Protein AF-A0A2V5ULE4-F1 (afdb_monomer_lite)

Secondary structure (DSSP, 8-state):
--------S---TTHHHHHHHHTT---S-----EETTEE-TTPPTT---PPPHHHHHHHHHHHHHHHS---S--PPP-----------

Structure (mmCIF, N/CA/C/O backbone):
data_AF-A0A2V5ULE4-F1
#
_entry.id   AF-A0A2V5ULE4-F1
#
loop_
_atom_site.group_PDB
_atom_site.id
_atom_site.type_symbol
_atom_site.label_atom_id
_atom_site.label_alt_id
_atom_site.label_comp_id
_atom_site.label_asym_id
_atom_site.label_entity_id
_atom_site.label_seq_id
_atom_site.pdbx_PDB_ins_code
_atom_site.Cartn_x
_atom_site.Cartn_y
_atom_site.Cartn_z
_atom_site.occupancy
_atom_site.B_iso_or_equiv
_atom_site.auth_seq_id
_atom_site.auth_comp_id
_atom_site.auth_asym_id
_atom_site.auth_atom_id
_atom_site.pdbx_PDB_model_num
ATOM 1 N N . PRO A 1 1 ? -17.825 9.964 8.210 1.00 56.88 1 PRO A N 1
ATOM 2 C CA . PRO A 1 1 ? -16.891 9.541 7.136 1.00 56.88 1 PRO A CA 1
ATOM 3 C C . PRO A 1 1 ? -16.377 8.103 7.347 1.00 56.88 1 PRO A C 1
ATOM 5 O O . PRO A 1 1 ? -15.723 7.829 8.343 1.00 56.88 1 PRO A O 1
ATOM 8 N N . THR A 1 2 ? -16.699 7.177 6.439 1.00 80.31 2 THR A N 1
ATOM 9 C CA . THR A 1 2 ? -16.416 5.729 6.577 1.00 80.31 2 THR A CA 1
ATOM 10 C C . THR A 1 2 ? -15.167 5.246 5.830 1.00 80.31 2 THR A C 1
ATOM 12 O O . THR A 1 2 ? -14.782 4.087 5.969 1.00 80.31 2 THR A O 1
ATOM 15 N N . HIS A 1 3 ? -14.505 6.117 5.061 1.00 83.81 3 HIS A N 1
ATOM 16 C CA . HIS A 1 3 ? -13.302 5.785 4.293 1.00 83.81 3 HIS A CA 1
ATOM 17 C C . HIS A 1 3 ? -12.156 6.746 4.611 1.00 83.81 3 HIS A C 1
ATOM 19 O O . HIS A 1 3 ? -12.343 7.962 4.630 1.00 83.81 3 HIS A O 1
ATOM 25 N N . LEU A 1 4 ? -10.960 6.191 4.815 1.00 87.38 4 LEU A N 1
ATOM 26 C CA . LEU A 1 4 ? -9.735 6.934 5.104 1.00 87.38 4 LEU A CA 1
ATOM 27 C C . LEU A 1 4 ? -8.631 6.534 4.123 1.00 87.38 4 LEU A C 1
ATOM 29 O O . LEU A 1 4 ? -8.508 5.369 3.741 1.00 87.38 4 LEU A O 1
ATOM 33 N N . ARG A 1 5 ? -7.809 7.508 3.725 1.00 88.31 5 ARG A N 1
ATOM 34 C CA . ARG A 1 5 ? -6.605 7.291 2.915 1.00 88.31 5 ARG A CA 1
ATOM 35 C C . ARG A 1 5 ? -5.389 7.583 3.779 1.00 88.31 5 ARG A C 1
ATOM 37 O O . ARG A 1 5 ? -5.246 8.694 4.274 1.00 88.31 5 ARG A O 1
ATOM 44 N N . VAL A 1 6 ? -4.520 6.590 3.933 1.00 86.56 6 VAL A N 1
ATOM 45 C CA . VAL A 1 6 ? -3.295 6.689 4.735 1.00 86.56 6 VAL A CA 1
ATOM 46 C C . VAL A 1 6 ? -2.101 6.382 3.840 1.00 86.56 6 VAL A C 1
ATOM 48 O O . VAL A 1 6 ? -2.151 5.450 3.036 1.00 86.56 6 VAL A O 1
ATOM 51 N N . ILE A 1 7 ? -1.039 7.177 3.963 1.00 87.69 7 ILE A N 1
ATOM 52 C CA . ILE A 1 7 ? 0.233 6.961 3.271 1.00 87.69 7 ILE A CA 1
ATOM 53 C C . ILE A 1 7 ? 1.259 6.591 4.333 1.00 87.69 7 ILE A C 1
ATOM 55 O O . ILE A 1 7 ? 1.483 7.350 5.271 1.00 87.69 7 ILE A O 1
ATOM 59 N N . LEU A 1 8 ? 1.878 5.425 4.176 1.00 86.75 8 LEU A N 1
ATOM 60 C CA . LEU A 1 8 ? 2.947 4.952 5.045 1.00 86.75 8 LEU A CA 1
ATOM 61 C C . LEU A 1 8 ? 4.235 4.839 4.238 1.00 86.75 8 LEU A C 1
ATOM 63 O O . LEU A 1 8 ? 4.212 4.445 3.073 1.00 86.75 8 LEU A O 1
ATOM 67 N N . ARG A 1 9 ? 5.353 5.174 4.881 1.00 85.69 9 ARG A N 1
ATOM 68 C CA . ARG A 1 9 ? 6.704 4.905 4.365 1.00 85.69 9 ARG A CA 1
ATOM 69 C C . ARG A 1 9 ? 7.308 3.627 4.948 1.00 85.69 9 ARG A C 1
ATOM 71 O O . ARG A 1 9 ? 8.245 3.084 4.384 1.00 85.69 9 ARG A O 1
ATOM 78 N N . GLN A 1 10 ? 6.765 3.161 6.070 1.00 83.31 10 GLN A N 1
ATOM 79 C CA . GLN A 1 10 ? 7.204 1.965 6.783 1.00 83.31 10 GLN A CA 1
ATOM 80 C C . GLN A 1 10 ? 6.284 0.779 6.474 1.00 83.31 10 GLN A C 1
ATOM 82 O O . GLN A 1 10 ? 5.117 0.960 6.119 1.00 83.31 10 GLN A O 1
ATOM 87 N N . GLY A 1 11 ? 6.815 -0.436 6.627 1.00 84.31 11 GLY A N 1
ATOM 88 C CA . GLY A 1 11 ? 6.112 -1.693 6.366 1.00 84.31 11 GLY A CA 1
ATOM 89 C C . GLY A 1 11 ? 6.053 -2.612 7.585 1.00 84.31 11 GLY A C 1
ATOM 90 O O . GLY A 1 11 ? 6.516 -3.743 7.503 1.00 84.31 11 GLY A O 1
ATOM 91 N N . ILE A 1 12 ? 5.512 -2.148 8.718 1.00 90.06 12 ILE A N 1
ATOM 92 C CA . ILE A 1 12 ? 5.404 -2.972 9.937 1.00 90.06 12 ILE A CA 1
ATOM 93 C C . ILE A 1 12 ? 4.179 -3.905 9.859 1.00 90.06 12 ILE A C 1
ATOM 95 O O . ILE A 1 12 ? 3.093 -3.519 9.407 1.00 90.06 12 ILE A O 1
ATOM 99 N N . ASN A 1 13 ? 4.322 -5.142 10.351 1.00 90.44 13 ASN A N 1
ATOM 100 C CA . ASN A 1 13 ? 3.259 -6.149 10.353 1.00 90.44 13 ASN A CA 1
ATOM 101 C C . ASN A 1 13 ? 1.985 -5.657 11.059 1.00 90.44 13 ASN A C 1
ATOM 103 O O . ASN A 1 13 ? 1.948 -5.439 12.276 1.00 90.44 13 ASN A O 1
ATOM 107 N N . ARG A 1 14 ? 0.902 -5.551 10.276 1.00 90.44 14 ARG A N 1
ATOM 108 C CA . ARG A 1 14 ? -0.430 -5.090 10.707 1.00 90.44 14 ARG A CA 1
ATOM 109 C C . ARG A 1 14 ? -0.453 -3.662 11.283 1.00 90.44 14 ARG A C 1
ATOM 111 O O . ARG A 1 14 ? -1.403 -3.344 11.991 1.00 90.44 14 ARG A O 1
ATOM 118 N N . GLN A 1 15 ? 0.513 -2.797 10.950 1.00 90.81 15 GLN A N 1
ATOM 119 C CA . GLN A 1 15 ? 0.637 -1.432 11.498 1.00 90.81 15 GLN A CA 1
ATOM 120 C C . GLN A 1 15 ? -0.678 -0.647 11.473 1.00 90.81 15 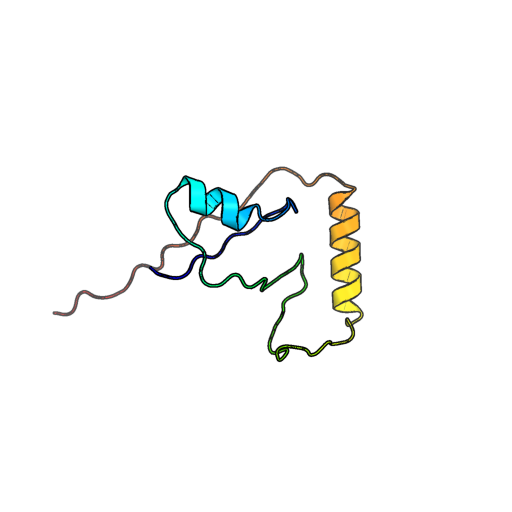GLN A C 1
ATOM 122 O O . GLN A 1 15 ? -1.146 -0.205 12.513 1.00 90.81 15 GLN A O 1
ATOM 127 N N . ILE A 1 16 ? -1.327 -0.565 10.306 1.00 89.19 16 ILE A N 1
ATOM 128 C CA . ILE A 1 16 ? -2.597 0.162 10.137 1.00 89.19 16 ILE A CA 1
ATOM 129 C C . ILE A 1 16 ? -3.678 -0.379 11.079 1.00 89.19 16 ILE A C 1
ATOM 131 O O . ILE A 1 16 ? -4.393 0.388 11.713 1.00 89.19 16 ILE A O 1
ATOM 135 N N . ARG A 1 17 ? -3.797 -1.706 11.193 1.00 90.62 17 ARG A N 1
ATOM 136 C CA . ARG A 1 17 ? -4.815 -2.330 12.048 1.00 90.62 17 ARG A CA 1
ATOM 137 C C . ARG A 1 17 ? -4.537 -2.077 13.529 1.00 90.62 17 ARG A C 1
ATOM 139 O O . ARG A 1 17 ? -5.490 -1.865 14.261 1.00 90.62 17 ARG A O 1
ATOM 146 N N . ARG A 1 18 ? -3.267 -2.081 13.948 1.00 90.94 18 ARG A N 1
ATOM 147 C CA . ARG A 1 18 ? -2.868 -1.770 15.332 1.00 90.94 18 ARG A CA 1
ATOM 148 C C . ARG A 1 18 ? -3.138 -0.303 15.669 1.00 90.94 18 ARG A C 1
ATOM 150 O O . ARG A 1 18 ? -3.842 -0.042 16.631 1.00 90.94 18 ARG A O 1
ATOM 157 N N . MET A 1 19 ? -2.703 0.621 14.807 1.00 90.75 19 MET A N 1
ATOM 158 C CA . MET A 1 19 ? -2.933 2.061 14.983 1.00 90.75 19 MET A CA 1
ATOM 159 C C . MET A 1 19 ? -4.419 2.396 15.137 1.00 90.75 19 MET A C 1
ATOM 161 O O . MET A 1 19 ? -4.793 3.137 16.033 1.00 90.75 19 MET A O 1
ATOM 165 N N . PHE A 1 20 ? -5.285 1.852 14.274 1.00 89.94 20 PHE A N 1
ATOM 166 C CA . PHE A 1 20 ? -6.721 2.125 14.380 1.00 89.94 20 PHE A CA 1
ATOM 167 C C . PHE A 1 20 ? -7.373 1.432 15.578 1.00 89.94 20 PHE A C 1
ATOM 169 O O . PHE A 1 20 ? -8.272 2.016 16.175 1.00 89.94 20 PHE A O 1
ATOM 176 N N . HIS A 1 21 ? -6.902 0.243 15.961 1.00 91.19 21 HIS A N 1
ATOM 177 C CA . HIS A 1 21 ? -7.412 -0.458 17.137 1.00 91.19 21 HIS A CA 1
ATOM 178 C C . HIS A 1 21 ? -7.141 0.315 18.432 1.00 91.19 21 HIS A C 1
ATOM 180 O O . HIS A 1 21 ? -8.041 0.435 19.255 1.00 91.19 21 HIS A O 1
ATOM 186 N N . GLU A 1 22 ? -5.953 0.910 18.573 1.00 91.00 22 GLU A N 1
ATOM 187 C CA . GLU A 1 22 ? -5.605 1.770 19.716 1.00 91.00 22 GLU A CA 1
ATOM 188 C C . GLU A 1 22 ? -6.507 3.011 19.822 1.00 91.00 22 GLU A C 1
ATOM 190 O O . GLU A 1 22 ? -6.784 3.486 20.917 1.00 91.00 22 GLU A O 1
ATOM 195 N N . ILE A 1 23 ? -7.022 3.506 18.692 1.00 90.19 23 ILE A N 1
ATOM 196 C CA . ILE A 1 23 ? -7.950 4.649 18.633 1.00 90.19 23 ILE A CA 1
ATOM 197 C C . ILE A 1 23 ? -9.420 4.185 18.800 1.00 90.19 23 ILE A C 1
ATOM 199 O O . ILE A 1 23 ? -10.343 4.994 18.781 1.00 90.19 23 ILE A O 1
ATOM 203 N N . GLY A 1 24 ? -9.671 2.881 18.968 1.00 90.56 24 GLY A N 1
ATOM 204 C CA . GLY A 1 24 ? -11.016 2.318 19.134 1.00 90.56 24 GLY A CA 1
ATOM 205 C C . GLY A 1 24 ? -11.772 2.066 17.825 1.00 90.56 24 GLY A C 1
ATOM 206 O O . GLY A 1 24 ? -12.987 1.887 17.839 1.00 90.56 24 GLY A O 1
ATOM 207 N N . TYR A 1 25 ? -11.077 2.033 16.683 1.00 88.38 25 TYR A N 1
ATOM 208 C CA . TYR A 1 25 ? -11.670 1.761 15.372 1.00 88.38 25 TYR A CA 1
ATOM 209 C C . TYR A 1 25 ? -11.270 0.390 14.822 1.00 88.38 25 TYR A C 1
ATOM 211 O O . TYR A 1 25 ? -10.096 0.020 14.771 1.00 88.38 25 TYR A O 1
ATOM 219 N N . GLU A 1 26 ? -12.251 -0.344 14.294 1.00 88.81 26 GLU A N 1
ATOM 220 C CA . GLU A 1 26 ? -12.009 -1.613 13.610 1.00 88.81 26 GLU A CA 1
ATOM 221 C C . GLU A 1 26 ? -11.920 -1.439 12.085 1.00 88.81 26 GLU A C 1
ATOM 223 O O . GLU A 1 26 ? -12.838 -0.959 11.413 1.00 88.81 26 GLU A O 1
ATOM 228 N N . VAL A 1 27 ? -10.805 -1.885 11.499 1.00 88.62 27 VAL A N 1
ATOM 229 C CA . VAL A 1 27 ? -10.596 -1.839 10.046 1.00 88.62 27 VAL A CA 1
ATOM 230 C C . VAL A 1 27 ? -11.307 -3.015 9.367 1.00 88.62 27 VAL A C 1
ATOM 232 O O . VAL A 1 27 ? -10.740 -4.103 9.237 1.00 88.62 27 VAL A O 1
ATOM 235 N N . LYS A 1 28 ? -12.521 -2.785 8.854 1.00 89.88 28 LYS A N 1
ATOM 236 C CA . LYS A 1 28 ? -13.284 -3.799 8.097 1.00 89.88 28 LYS A CA 1
ATOM 237 C C . LYS A 1 28 ? -12.636 -4.156 6.756 1.00 89.88 28 LYS A C 1
ATOM 239 O O . LYS A 1 28 ? -12.513 -5.326 6.408 1.00 89.88 28 LYS A O 1
ATOM 244 N N . ARG A 1 29 ? -12.169 -3.152 6.005 1.00 89.38 29 ARG A N 1
ATOM 245 C CA . ARG A 1 29 ? -11.557 -3.332 4.679 1.00 89.38 29 ARG A CA 1
ATOM 246 C C . ARG A 1 29 ? -10.278 -2.515 4.563 1.00 89.38 29 ARG A C 1
ATOM 248 O O . ARG A 1 29 ? -10.289 -1.309 4.779 1.00 89.38 29 ARG A O 1
ATOM 255 N N . LEU A 1 30 ? -9.188 -3.177 4.183 1.00 90.88 30 LEU A N 1
ATOM 256 C CA . LEU A 1 30 ? -7.901 -2.541 3.911 1.00 90.88 30 LEU A CA 1
ATOM 257 C C . LEU A 1 30 ? -7.474 -2.884 2.486 1.00 90.88 30 LEU A C 1
ATOM 259 O O . LEU A 1 30 ? -7.294 -4.055 2.166 1.00 90.88 30 LEU A O 1
ATOM 263 N N . VAL A 1 31 ? -7.317 -1.866 1.640 1.00 88.62 31 VAL A N 1
ATOM 264 C CA . VAL A 1 31 ? -6.880 -2.035 0.249 1.00 88.62 31 VAL A CA 1
ATOM 265 C C . VAL A 1 31 ? -5.673 -1.156 -0.007 1.00 88.62 31 VAL A C 1
ATOM 267 O O . VAL A 1 31 ? -5.696 0.050 0.241 1.00 88.62 31 VAL A O 1
ATOM 270 N N . ARG A 1 32 ? -4.616 -1.762 -0.543 1.00 90.12 32 ARG A N 1
ATOM 271 C CA . ARG A 1 32 ? -3.432 -1.040 -0.993 1.00 90.12 32 ARG A CA 1
ATOM 272 C C . ARG A 1 32 ? -3.648 -0.577 -2.429 1.00 90.12 32 ARG A C 1
ATOM 274 O O . ARG A 1 32 ? -3.612 -1.379 -3.352 1.00 90.12 32 ARG A O 1
ATOM 281 N N . ILE A 1 33 ? -3.871 0.722 -2.599 1.00 88.06 33 ILE A N 1
ATOM 282 C CA . ILE A 1 33 ? -4.162 1.335 -3.906 1.00 88.06 33 ILE A CA 1
ATOM 283 C C . ILE A 1 33 ? -2.903 1.721 -4.700 1.00 88.06 33 ILE A C 1
ATOM 285 O O . ILE A 1 33 ? -2.970 1.903 -5.915 1.00 88.06 33 ILE A O 1
ATOM 289 N N . ARG A 1 34 ? -1.766 1.909 -4.016 1.00 87.81 34 ARG A N 1
ATOM 290 C CA . ARG A 1 34 ? -0.527 2.451 -4.590 1.00 87.81 34 ARG A CA 1
ATOM 291 C C . ARG A 1 34 ? 0.697 1.965 -3.812 1.00 87.81 34 ARG A C 1
ATOM 293 O O . ARG A 1 34 ? 0.635 1.869 -2.587 1.00 87.81 34 ARG A O 1
ATOM 300 N N . ILE A 1 35 ? 1.796 1.715 -4.518 1.00 86.81 35 ILE A N 1
ATOM 301 C CA . ILE A 1 35 ? 3.136 1.476 -3.963 1.00 86.81 35 ILE A CA 1
ATOM 302 C C . ILE A 1 35 ? 4.100 2.391 -4.717 1.00 86.81 35 ILE A C 1
ATOM 304 O O . ILE A 1 35 ? 4.227 2.262 -5.932 1.00 86.81 35 ILE A O 1
ATOM 308 N N . GLY A 1 36 ? 4.755 3.331 -4.032 1.00 85.56 36 GLY A N 1
ATOM 309 C CA . GLY A 1 36 ? 5.650 4.285 -4.699 1.00 85.56 36 GLY A CA 1
ATOM 310 C C . GLY A 1 36 ? 4.926 5.018 -5.830 1.00 85.56 36 GLY A C 1
ATOM 311 O O . GLY A 1 36 ? 3.905 5.655 -5.583 1.00 85.56 36 GLY A O 1
ATOM 312 N N . ASN A 1 37 ? 5.389 4.895 -7.073 1.00 84.19 37 ASN A N 1
ATOM 313 C CA . ASN A 1 37 ? 4.721 5.468 -8.250 1.00 84.19 37 ASN A CA 1
ATOM 314 C C . ASN A 1 37 ? 3.731 4.523 -8.948 1.00 84.19 37 ASN A C 1
ATOM 316 O O . ASN A 1 37 ? 2.921 4.989 -9.747 1.00 84.19 37 ASN A O 1
ATOM 320 N N . ILE A 1 38 ? 3.700 3.244 -8.577 1.00 84.81 38 ILE A N 1
ATOM 321 C CA . ILE A 1 38 ? 2.824 2.239 -9.183 1.00 84.81 38 ILE A CA 1
ATOM 322 C C . ILE A 1 38 ? 1.435 2.308 -8.548 1.00 84.81 38 ILE A C 1
ATOM 324 O O . ILE A 1 38 ? 1.282 2.221 -7.325 1.00 84.81 38 ILE A O 1
ATOM 328 N N . ARG A 1 39 ? 0.403 2.441 -9.384 1.00 84.06 39 ARG A N 1
ATOM 329 C CA . ARG A 1 39 ? -1.011 2.449 -8.980 1.00 84.06 39 ARG A CA 1
ATOM 330 C C . ARG A 1 39 ? -1.689 1.146 -9.398 1.00 84.06 39 ARG A C 1
ATOM 332 O O . ARG A 1 39 ? -1.335 0.577 -10.423 1.00 84.06 39 ARG A O 1
ATOM 339 N N . LEU A 1 40 ? -2.682 0.712 -8.619 1.00 81.56 40 LEU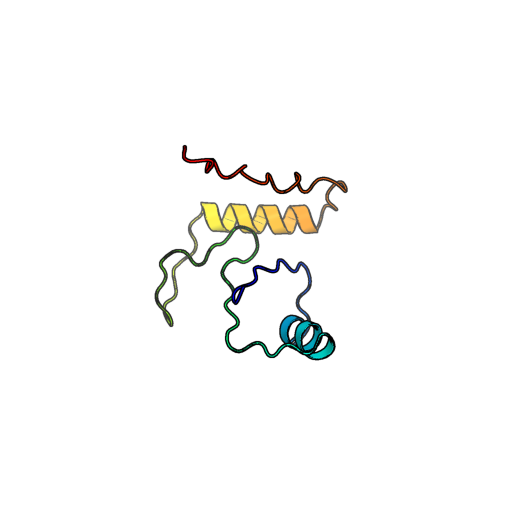 A N 1
ATOM 340 C CA . LEU A 1 40 ? -3.488 -0.473 -8.939 1.00 81.56 40 LEU A CA 1
ATOM 341 C C . LEU A 1 40 ? -4.312 -0.285 -10.229 1.00 81.56 40 LEU A C 1
ATOM 343 O O . LEU A 1 40 ? -4.509 -1.246 -10.965 1.00 81.56 40 LEU A O 1
ATOM 347 N N . GLY A 1 41 ? -4.737 0.953 -10.518 1.00 81.94 41 GLY A N 1
ATOM 348 C CA . GLY A 1 41 ? -5.531 1.278 -11.706 1.00 81.94 41 GLY A CA 1
ATOM 349 C C . GLY A 1 41 ? -6.808 0.440 -11.773 1.00 81.94 41 GLY A C 1
ATOM 350 O O . GLY A 1 41 ? -7.459 0.234 -10.749 1.00 81.94 41 GLY A O 1
ATOM 351 N N . ASP A 1 42 ? -7.098 -0.081 -12.962 1.00 80.69 42 ASP A N 1
ATOM 352 C CA . ASP A 1 42 ? -8.285 -0.889 -13.261 1.00 80.69 42 ASP A CA 1
ATOM 353 C C . ASP A 1 42 ? -8.002 -2.403 -13.239 1.00 80.69 42 ASP A C 1
ATOM 355 O O . ASP A 1 42 ? -8.711 -3.187 -13.866 1.00 80.69 42 ASP A O 1
ATOM 359 N N . LEU A 1 43 ? -6.947 -2.843 -12.539 1.00 82.75 43 LEU A N 1
ATOM 360 C CA . LEU A 1 43 ? -6.584 -4.259 -12.482 1.00 82.75 43 LEU A CA 1
ATOM 361 C C . LEU A 1 43 ? -7.611 -5.052 -11.647 1.00 82.75 43 LEU A C 1
ATOM 363 O O . LEU A 1 43 ? -7.764 -4.781 -10.448 1.00 82.75 43 LEU A O 1
ATOM 367 N N . PRO A 1 44 ? -8.294 -6.057 -12.229 1.00 83.00 44 PRO A N 1
ATOM 368 C CA . PRO A 1 44 ? -9.237 -6.874 -11.483 1.00 83.00 44 PRO A CA 1
ATOM 369 C C . PRO A 1 44 ? -8.538 -7.704 -10.403 1.00 83.00 44 PRO A C 1
ATOM 371 O O . PRO A 1 44 ? -7.370 -8.088 -10.507 1.00 83.00 44 PRO A O 1
ATOM 374 N N . ARG A 1 45 ? -9.284 -8.015 -9.338 1.00 84.12 45 ARG A N 1
ATOM 375 C CA . ARG A 1 45 ? -8.794 -8.852 -8.233 1.00 84.12 45 ARG A CA 1
ATOM 376 C C . ARG A 1 45 ? -8.243 -10.183 -8.764 1.00 84.12 45 ARG A C 1
ATOM 378 O O . ARG A 1 45 ? -8.850 -10.802 -9.635 1.00 84.12 45 ARG A O 1
ATOM 385 N N . GLY A 1 46 ? -7.099 -10.612 -8.236 1.00 87.75 46 GLY A N 1
ATOM 386 C CA . GLY A 1 46 ? -6.449 -11.874 -8.612 1.00 87.75 46 GLY A CA 1
ATOM 387 C C . GLY A 1 46 ? -5.648 -11.841 -9.918 1.00 87.75 46 GLY A C 1
ATOM 388 O O . GLY A 1 46 ? -4.984 -12.823 -10.225 1.00 87.75 46 GLY A O 1
ATOM 389 N N . HIS A 1 47 ? -5.665 -10.732 -10.660 1.00 86.38 47 HIS A N 1
ATOM 390 C CA . HIS A 1 47 ? -4.883 -10.596 -11.884 1.00 86.38 47 HIS A CA 1
ATOM 391 C C . HIS A 1 47 ? -3.556 -9.890 -11.613 1.00 86.38 47 HIS A C 1
ATOM 393 O O . HIS A 1 47 ? -3.397 -9.162 -10.631 1.00 86.38 47 HIS A O 1
ATOM 399 N N . TRP A 1 48 ? -2.605 -10.100 -12.515 1.00 85.94 48 TRP A N 1
ATOM 400 C CA . TRP A 1 48 ? -1.319 -9.419 -12.539 1.00 85.94 48 TRP A CA 1
ATOM 401 C C . TRP A 1 48 ? -1.106 -8.793 -13.919 1.00 85.94 48 TRP A C 1
ATOM 403 O O . TRP A 1 48 ? -1.721 -9.191 -14.906 1.00 85.94 48 TRP A O 1
ATOM 413 N N . ARG A 1 49 ? -0.252 -7.772 -13.976 1.00 85.44 49 ARG A N 1
ATOM 414 C CA . ARG A 1 49 ? 0.125 -7.073 -15.207 1.00 85.44 49 ARG A CA 1
ATOM 415 C C . ARG A 1 49 ? 1.637 -6.913 -15.220 1.00 85.44 49 ARG A C 1
ATOM 417 O O . ARG A 1 49 ? 2.221 -6.616 -14.178 1.00 85.44 49 ARG A O 1
ATOM 424 N N . ALA A 1 50 ? 2.254 -7.068 -16.387 1.00 85.31 50 ALA A N 1
ATOM 425 C CA . ALA A 1 50 ? 3.661 -6.735 -16.568 1.00 85.31 50 ALA A CA 1
ATOM 426 C 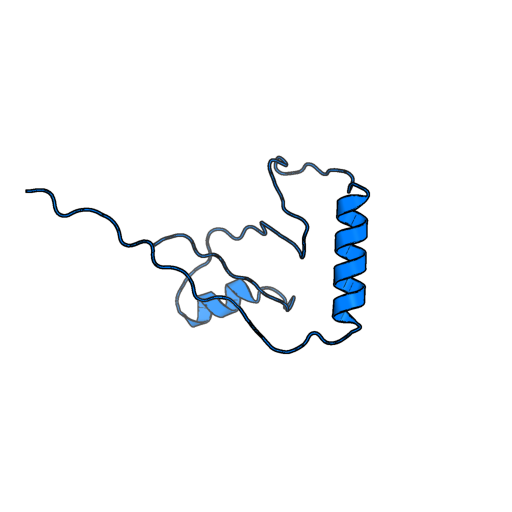C . ALA A 1 50 ? 3.890 -5.226 -16.368 1.00 85.31 50 ALA A C 1
ATOM 428 O O . ALA A 1 50 ? 3.098 -4.395 -16.826 1.00 85.31 50 ALA A O 1
ATOM 429 N N . LEU A 1 51 ? 4.971 -4.868 -15.675 1.00 84.25 51 LEU A N 1
ATOM 430 C CA . LEU A 1 51 ? 5.366 -3.470 -15.532 1.00 84.25 51 LEU A CA 1
ATOM 431 C C . LEU A 1 51 ? 5.863 -2.938 -16.876 1.00 84.25 51 LEU A C 1
ATOM 433 O O . LEU A 1 51 ? 6.594 -3.618 -17.596 1.00 84.25 51 LEU A O 1
ATOM 437 N N . THR A 1 52 ? 5.467 -1.714 -17.217 1.00 86.25 52 THR A N 1
ATOM 438 C CA . THR A 1 52 ? 6.008 -1.036 -18.402 1.00 86.25 52 THR A CA 1
ATOM 439 C C . THR A 1 52 ? 7.387 -0.452 -18.099 1.00 86.25 52 THR A C 1
ATOM 441 O O . THR A 1 52 ? 7.718 -0.219 -16.938 1.00 86.25 52 THR A O 1
ATOM 444 N N . LYS A 1 53 ? 8.186 -0.148 -19.132 1.00 83.56 53 LYS A N 1
ATOM 445 C CA . LYS A 1 53 ? 9.503 0.500 -18.962 1.00 83.56 53 LYS A CA 1
ATOM 446 C C . LYS A 1 53 ? 9.425 1.776 -18.109 1.00 83.56 53 LYS A C 1
ATOM 448 O O . LYS A 1 53 ? 10.231 1.953 -17.209 1.00 83.56 53 LYS A O 1
ATOM 453 N N . ARG A 1 54 ? 8.370 2.581 -18.289 1.00 82.94 54 ARG A N 1
ATOM 454 C CA . ARG A 1 54 ? 8.100 3.780 -17.469 1.00 82.94 54 ARG A CA 1
ATOM 455 C C . ARG A 1 54 ? 7.862 3.464 -15.990 1.00 82.94 54 ARG A C 1
ATOM 457 O O . ARG A 1 54 ? 8.263 4.235 -15.119 1.00 82.94 54 ARG A O 1
ATOM 464 N N . ASP A 1 55 ? 7.178 2.356 -15.703 1.00 82.31 55 ASP A N 1
ATOM 465 C CA . ASP A 1 55 ? 6.936 1.918 -14.327 1.00 82.31 55 ASP A CA 1
ATOM 466 C C . ASP A 1 55 ? 8.252 1.466 -13.673 1.00 82.31 55 ASP A C 1
ATOM 468 O O . ASP A 1 55 ? 8.497 1.796 -12.515 1.00 82.31 55 ASP A O 1
ATOM 472 N N . LEU A 1 56 ? 9.108 0.762 -14.424 1.00 83.38 56 LEU A N 1
ATOM 473 C CA . LEU A 1 56 ? 10.431 0.319 -13.970 1.00 83.38 56 LEU A CA 1
ATOM 474 C C . LEU A 1 56 ? 11.364 1.502 -13.696 1.00 83.38 56 LEU A C 1
ATOM 476 O O . LEU A 1 56 ? 11.871 1.614 -12.585 1.00 83.38 56 LEU A O 1
ATOM 480 N N . GLU A 1 57 ? 11.488 2.435 -14.642 1.00 84.56 57 GLU A N 1
ATOM 481 C CA . GLU A 1 57 ? 12.259 3.677 -14.473 1.00 84.56 57 GLU A CA 1
ATOM 482 C C . GLU A 1 57 ? 11.794 4.461 -13.237 1.00 84.56 57 GLU A C 1
ATOM 484 O O . GLU A 1 57 ? 12.597 4.977 -12.464 1.00 84.56 57 GLU A O 1
ATOM 489 N N . SER A 1 58 ? 10.479 4.510 -13.000 1.00 82.06 58 SER A N 1
ATOM 490 C CA . SER A 1 58 ? 9.914 5.181 -11.826 1.00 82.06 58 SER A CA 1
ATOM 491 C C . SER A 1 58 ? 10.263 4.483 -10.509 1.00 82.06 58 SER A C 1
ATOM 493 O O . SER A 1 58 ? 10.410 5.151 -9.483 1.00 82.06 58 SER A O 1
ATOM 495 N N . VAL A 1 59 ? 10.353 3.151 -10.502 1.00 84.00 59 VAL A N 1
ATOM 496 C CA . VAL A 1 59 ? 10.770 2.381 -9.322 1.00 84.00 59 VAL A CA 1
ATOM 497 C C . VAL A 1 59 ? 12.262 2.552 -9.082 1.00 84.00 59 VAL A C 1
ATOM 499 O O . VAL A 1 59 ? 12.647 2.832 -7.951 1.00 84.00 59 VAL A O 1
ATOM 502 N N . GLU A 1 60 ? 13.085 2.446 -10.122 1.00 81.94 60 GLU A N 1
ATOM 503 C CA . GLU A 1 60 ? 14.530 2.663 -10.033 1.00 81.94 60 GLU A CA 1
ATOM 504 C C . GLU A 1 60 ? 14.839 4.065 -9.515 1.00 81.94 60 GLU A C 1
ATOM 506 O O . GLU A 1 60 ? 15.555 4.205 -8.527 1.00 81.94 60 GLU A O 1
ATOM 511 N N . ALA A 1 61 ? 14.199 5.096 -10.073 1.00 80.31 61 ALA A N 1
ATOM 512 C CA . ALA A 1 61 ? 14.330 6.465 -9.589 1.00 80.31 61 ALA A CA 1
ATOM 513 C C . ALA A 1 61 ? 13.923 6.601 -8.111 1.00 80.31 61 ALA A C 1
ATOM 515 O O . ALA A 1 61 ? 14.597 7.290 -7.345 1.00 80.31 61 ALA A O 1
ATOM 516 N N . ALA A 1 62 ? 12.851 5.925 -7.683 1.00 76.06 62 ALA A N 1
ATOM 517 C CA . ALA A 1 62 ? 12.414 5.940 -6.289 1.00 76.06 62 ALA A CA 1
ATOM 518 C C . ALA A 1 62 ? 13.399 5.224 -5.348 1.00 76.06 62 ALA A C 1
ATOM 520 O O . ALA A 1 62 ? 13.587 5.675 -4.221 1.00 76.06 62 ALA A O 1
ATOM 521 N N . VAL A 1 63 ? 14.041 4.142 -5.796 1.00 80.31 63 VAL A N 1
ATOM 522 C CA . VAL A 1 63 ? 15.073 3.424 -5.031 1.00 80.31 63 VAL A CA 1
ATOM 523 C C . VAL A 1 63 ? 16.356 4.251 -4.957 1.00 80.31 63 VAL A C 1
ATOM 525 O O . VAL A 1 63 ? 16.909 4.435 -3.874 1.00 80.31 63 VAL A O 1
ATOM 528 N N . SER A 1 64 ? 16.799 4.837 -6.070 1.00 74.12 64 SER A N 1
ATOM 529 C CA . SER A 1 64 ? 17.957 5.733 -6.096 1.00 74.12 64 SER A CA 1
ATOM 530 C C . SER A 1 64 ? 17.745 6.977 -5.225 1.00 74.12 64 SER A C 1
ATOM 532 O O . SER A 1 64 ? 18.671 7.400 -4.538 1.00 74.12 64 SER A O 1
ATOM 534 N N . ALA A 1 65 ? 16.529 7.532 -5.193 1.00 67.06 65 ALA A N 1
ATOM 535 C CA . ALA A 1 65 ? 16.145 8.639 -4.312 1.00 67.06 65 ALA A CA 1
ATOM 536 C C . ALA A 1 65 ? 15.864 8.214 -2.858 1.00 67.06 65 ALA A C 1
ATOM 538 O O . 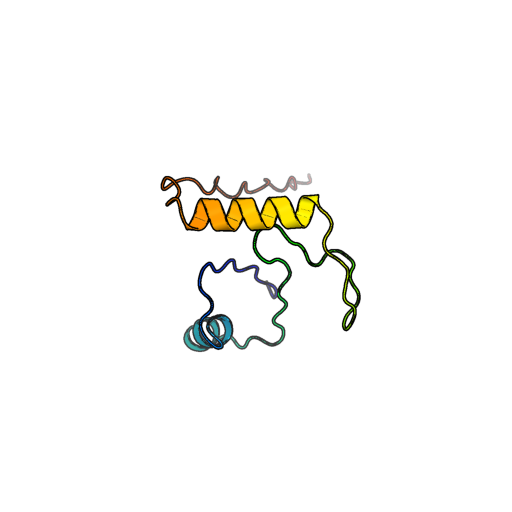ALA A 1 65 ? 15.741 9.065 -1.987 1.00 67.06 65 ALA A O 1
ATOM 539 N N . ALA A 1 66 ? 15.729 6.921 -2.567 1.00 61.09 66 ALA A N 1
ATOM 540 C CA . ALA A 1 66 ? 15.737 6.427 -1.191 1.00 61.09 66 ALA A CA 1
ATOM 541 C C . ALA A 1 66 ? 17.177 6.271 -0.676 1.00 61.09 66 ALA A C 1
ATOM 543 O O . ALA A 1 66 ? 17.436 6.534 0.494 1.00 61.09 66 ALA A O 1
ATOM 544 N N . ASN A 1 67 ? 18.109 5.907 -1.565 1.00 60.41 67 ASN A N 1
ATOM 545 C CA . ASN A 1 67 ? 19.540 5.824 -1.265 1.00 60.41 67 ASN A CA 1
ATOM 546 C C . ASN A 1 67 ? 20.223 7.204 -1.204 1.00 60.41 67 ASN A C 1
ATOM 548 O O . ASN A 1 67 ? 21.230 7.358 -0.520 1.00 60.41 67 ASN A O 1
ATOM 552 N N . ARG A 1 68 ? 19.681 8.217 -1.894 1.00 56.12 68 ARG A N 1
ATOM 553 C CA . ARG A 1 68 ? 20.024 9.636 -1.709 1.00 56.12 68 ARG A CA 1
ATOM 554 C C . ARG A 1 68 ? 18.938 10.304 -0.880 1.00 56.12 68 ARG A C 1
ATOM 556 O O . ARG A 1 68 ? 17.893 10.642 -1.415 1.00 56.12 68 ARG A O 1
ATOM 563 N N . GLU A 1 69 ? 19.190 10.486 0.406 1.00 44.19 69 GLU A N 1
ATOM 564 C CA . GLU A 1 69 ? 18.294 11.165 1.345 1.00 44.19 69 GLU A CA 1
ATOM 565 C C . GLU A 1 69 ? 17.618 12.412 0.715 1.00 44.19 69 GLU A C 1
ATOM 567 O O . GLU A 1 69 ? 18.315 13.310 0.233 1.00 44.19 69 GLU A O 1
ATOM 572 N N . PRO A 1 70 ? 16.275 12.491 0.645 1.00 52.53 70 PRO A N 1
ATOM 573 C CA . PRO A 1 70 ? 15.615 13.627 0.011 1.00 52.53 70 PRO A CA 1
ATOM 574 C C . PRO A 1 70 ? 15.620 14.861 0.932 1.00 52.53 70 PRO A C 1
ATOM 576 O O . PRO A 1 70 ? 15.430 14.718 2.145 1.00 52.53 70 PRO A O 1
ATOM 579 N N . PRO A 1 71 ? 15.741 16.089 0.384 1.00 47.06 71 PRO A N 1
ATOM 580 C CA . PRO A 1 71 ? 15.579 17.309 1.162 1.00 47.06 71 PRO A CA 1
ATOM 581 C C . PRO A 1 71 ? 14.180 17.370 1.791 1.00 47.06 71 PRO A C 1
ATOM 583 O O . PRO A 1 71 ? 13.146 17.087 1.182 1.00 47.06 71 PRO A O 1
ATOM 586 N N . ARG A 1 72 ? 14.174 17.717 3.073 1.00 47.44 72 ARG A N 1
ATOM 587 C CA . ARG A 1 72 ? 13.029 17.727 3.982 1.00 47.44 72 ARG A CA 1
ATOM 588 C C . ARG A 1 72 ? 12.098 18.918 3.682 1.00 47.44 72 ARG A C 1
ATOM 590 O O . ARG A 1 72 ? 12.226 19.923 4.357 1.00 47.44 72 ARG A O 1
ATOM 597 N N . ALA A 1 73 ? 11.194 18.821 2.696 1.00 45.50 73 ALA A N 1
ATOM 598 C CA . ALA A 1 73 ? 9.930 19.593 2.529 1.00 45.50 73 ALA A CA 1
ATOM 599 C C . ALA A 1 73 ? 9.424 19.459 1.070 1.00 45.50 73 ALA A C 1
ATOM 601 O O . ALA A 1 73 ? 10.221 19.263 0.168 1.00 45.50 73 ALA A O 1
ATOM 602 N N . ALA A 1 74 ? 8.143 19.531 0.705 1.00 44.50 74 ALA A N 1
ATOM 603 C CA . ALA A 1 74 ? 6.941 19.989 1.383 1.00 44.50 74 ALA A CA 1
ATOM 604 C C . ALA A 1 74 ? 5.749 19.142 0.900 1.00 44.50 74 ALA A C 1
ATOM 606 O O . ALA A 1 74 ? 5.580 18.927 -0.300 1.00 44.50 74 ALA A O 1
ATOM 607 N N . CYS A 1 75 ? 4.886 18.684 1.808 1.00 38.97 75 CYS A N 1
ATOM 608 C CA . CYS A 1 75 ? 3.511 18.390 1.405 1.00 38.97 75 CYS A CA 1
ATOM 609 C C . CYS A 1 75 ? 2.822 19.746 1.190 1.00 38.97 75 CYS A C 1
ATOM 611 O O . CYS A 1 75 ? 2.748 20.511 2.153 1.00 38.97 75 CYS A O 1
ATOM 613 N N . PRO A 1 76 ? 2.338 20.078 -0.021 1.00 53.22 76 PRO A N 1
ATOM 614 C CA . PRO A 1 76 ? 1.525 21.271 -0.188 1.00 53.22 76 PRO A CA 1
ATOM 615 C C . PRO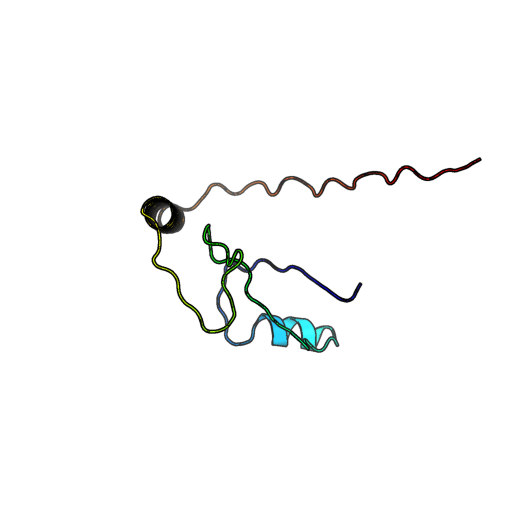 A 1 76 ? 0.222 21.106 0.615 1.00 53.22 76 PRO A C 1
ATOM 617 O O . PRO A 1 76 ? -0.328 19.998 0.667 1.00 53.22 76 PRO A O 1
ATOM 620 N N . PRO A 1 77 ? -0.269 22.171 1.273 1.00 46.81 77 PRO A N 1
ATOM 621 C CA . PRO A 1 77 ? -1.459 22.093 2.106 1.00 46.81 77 PRO A CA 1
ATOM 622 C C . PRO A 1 77 ? -2.676 21.671 1.276 1.00 46.81 77 PRO A C 1
ATOM 624 O O . PRO A 1 77 ? -2.880 22.125 0.150 1.00 46.81 77 PRO A O 1
ATOM 627 N N . LEU A 1 78 ? -3.486 20.781 1.858 1.00 53.62 78 LEU A N 1
ATOM 628 C CA . LEU A 1 78 ? -4.762 20.326 1.310 1.00 53.62 78 LEU A CA 1
ATOM 629 C C . LEU A 1 78 ? -5.660 21.541 1.044 1.00 53.62 78 LEU A C 1
ATOM 631 O O . LEU A 1 78 ? -6.185 22.153 1.974 1.00 53.62 78 LEU A O 1
ATOM 635 N N . GLN A 1 79 ? -5.845 21.885 -0.230 1.00 52.50 79 GLN A N 1
ATOM 636 C CA . GLN A 1 79 ? -6.792 22.914 -0.640 1.00 52.50 79 GLN A CA 1
ATOM 637 C C . GLN A 1 79 ? -8.211 22.450 -0.289 1.00 52.50 79 GLN A C 1
ATOM 639 O O . GLN A 1 79 ? -8.768 21.555 -0.927 1.00 52.50 79 GLN A O 1
ATOM 644 N N . ARG A 1 80 ? -8.806 23.065 0.740 1.00 41.44 80 ARG A N 1
ATOM 645 C CA . ARG A 1 80 ? -10.254 23.026 0.959 1.00 41.44 80 ARG A CA 1
ATOM 646 C C . ARG A 1 80 ? -10.906 23.778 -0.201 1.00 41.44 80 ARG A C 1
ATOM 648 O O . ARG A 1 80 ? -10.862 25.006 -0.230 1.00 41.44 80 ARG A O 1
ATOM 655 N N . LYS A 1 81 ? -11.489 23.056 -1.162 1.00 43.47 81 LYS A N 1
ATOM 656 C CA . LYS A 1 81 ? -12.451 23.658 -2.092 1.00 43.47 81 LYS A CA 1
ATOM 657 C C . LYS A 1 81 ? -13.581 24.251 -1.242 1.00 43.47 81 LYS A C 1
ATOM 659 O O . LYS A 1 81 ? -14.136 23.546 -0.404 1.00 43.47 81 LYS A O 1
ATOM 664 N N . LYS A 1 82 ? -13.840 25.553 -1.377 1.00 40.97 82 LYS A N 1
ATOM 665 C CA . LYS A 1 82 ? -15.012 26.194 -0.772 1.00 40.97 82 LYS A CA 1
ATOM 666 C C . LYS A 1 82 ? -16.220 25.702 -1.560 1.00 40.97 82 LYS A C 1
ATOM 668 O O . LYS A 1 82 ? -16.318 26.011 -2.743 1.00 40.97 82 LYS A O 1
ATOM 673 N N . ASP A 1 83 ? -17.072 24.908 -0.922 1.00 43.19 83 ASP A N 1
ATOM 674 C CA . ASP A 1 83 ? -18.357 24.533 -1.493 1.00 43.19 83 ASP A CA 1
ATOM 675 C C . ASP A 1 83 ? -19.224 25.788 -1.613 1.00 43.19 83 ASP A C 1
ATOM 677 O O . ASP A 1 83 ? -19.605 26.443 -0.640 1.00 43.19 83 ASP A O 1
ATOM 681 N N . GLU A 1 84 ? -19.472 26.134 -2.863 1.00 51.44 84 GLU A N 1
ATOM 682 C CA . GLU A 1 84 ? -20.455 27.081 -3.338 1.00 51.44 84 GLU A CA 1
ATOM 683 C C . GLU A 1 84 ? -21.849 26.518 -3.039 1.00 51.44 84 GLU A C 1
ATOM 685 O O . GLU A 1 84 ? -22.406 25.741 -3.808 1.00 51.44 84 GLU A O 1
ATOM 690 N N . THR A 1 85 ? -22.426 26.847 -1.882 1.00 54.12 85 THR A N 1
ATOM 691 C CA . THR A 1 85 ? -23.878 26.732 -1.677 1.00 54.12 85 THR A CA 1
ATOM 692 C C . THR A 1 85 ? -24.353 27.727 -0.623 1.00 54.12 85 THR A C 1
ATOM 694 O O . THR A 1 85 ? -24.487 27.412 0.556 1.00 54.12 85 THR A O 1
ATOM 697 N N . ARG A 1 86 ? -24.685 28.939 -1.064 1.00 44.97 86 ARG A N 1
ATOM 698 C CA . ARG A 1 86 ? -25.756 29.712 -0.432 1.00 44.97 86 ARG A CA 1
ATOM 699 C C . ARG A 1 86 ? -26.748 30.062 -1.531 1.00 44.97 86 ARG A C 1
ATOM 701 O O . ARG A 1 86 ? -26.615 31.062 -2.225 1.00 44.97 86 ARG A O 1
ATOM 708 N N . ARG A 1 87 ? -27.663 29.115 -1.751 1.00 47.34 87 ARG A N 1
ATOM 709 C CA . ARG A 1 87 ? -28.944 29.373 -2.404 1.00 47.34 87 ARG A CA 1
ATOM 710 C C . ARG A 1 87 ? -29.657 30.469 -1.602 1.00 47.34 87 ARG A C 1
ATOM 712 O O . ARG A 1 87 ? -29.561 30.449 -0.376 1.00 47.34 87 ARG A O 1
ATOM 719 N N . LEU A 1 88 ? -30.252 31.386 -2.366 1.00 44.88 88 LEU A N 1
ATOM 720 C CA . LEU A 1 88 ? -31.357 32.312 -2.081 1.00 44.88 88 LEU A CA 1
ATOM 721 C C . LEU A 1 88 ? -31.923 32.278 -0.656 1.00 44.88 88 LEU A C 1
ATOM 723 O O . LEU A 1 88 ? -32.372 31.190 -0.232 1.00 44.88 88 LEU A O 1
#

Seque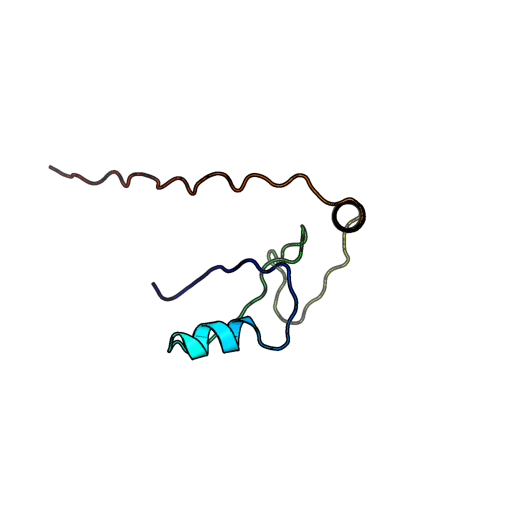nce (88 aa):
PTHLRVILRQGINRQIRRMFHEIGYEVKRLVRIRIGNIRLGDLPRGHWRALTKRDLESVEAAVSAANREPPRAACPPLQRKKDETRRL

Radius of gyration: 18.05 Å; chains: 1; bounding box: 51×44×39 Å

pLDDT: mean 75.65, std 17.13, range [38.97, 91.19]

Foldseek 3Di:
DPDDDDDDPDDDDCVVQVVQVVVVDHDPDDDDQDDQPDGPPPPDPPDDDDDDPVNVVSVVVVVVCVVVPDPDDDDDDDDDDPDPDDDD